Protein AF-A0A6B3QBX0-F1 (afdb_monomer_lite)

Secondary structure (DSSP, 8-state):
----------HHHHHHHTT-SSHHHHHHHHHHHHHHHHHHHHHHHHHHHHHHHTT--S----------SSHHHHHHHHHHHHHHHHH--HHHHHHHHHHHHHH-----SHHHHHHHHHHHTHHHHGGG-

InterPro domains:
  IPR003497 BRO N-terminal domain [PF02498] (5-37)
  IPR003497 BRO N-terminal domain [PS51750] (1-110)

Sequence (129 aa):
MDGWDIPYFVGKDVANILGYVNPQKAICTHVDEEDKMLNVVLLSQFRKYRAYAEGVTSTFKPVIMFKSPKIKVSLEATQMFNELIANLNAADLIAFIIHQQLLDSNESSALELAYNFYLKNEDDLYRLN

Structure (mmCIF, N/CA/C/O backbone):
data_AF-A0A6B3QBX0-F1
#
_entry.id   AF-A0A6B3QBX0-F1
#
loop_
_atom_site.group_PDB
_atom_site.id
_atom_site.type_symbol
_atom_site.label_atom_id
_atom_site.label_alt_id
_atom_site.label_comp_id
_atom_site.label_asym_id
_atom_site.label_entity_id
_atom_site.label_seq_id
_atom_site.pdbx_PDB_ins_code
_atom_site.Cartn_x
_atom_site.Cartn_y
_atom_site.Cartn_z
_atom_site.occupancy
_atom_site.B_iso_or_equiv
_atom_site.auth_seq_id
_atom_site.auth_comp_id
_atom_site.auth_asym_id
_atom_site.auth_atom_id
_atom_site.pdbx_PDB_model_num
ATOM 1 N N . MET A 1 1 ? -15.385 -35.146 -23.760 1.00 36.84 1 MET A N 1
ATOM 2 C CA . MET A 1 1 ? -15.720 -33.759 -23.384 1.00 36.84 1 MET A CA 1
ATOM 3 C C . MET A 1 1 ? -14.418 -33.164 -22.935 1.00 36.84 1 MET A C 1
ATOM 5 O O . MET A 1 1 ? -13.890 -33.565 -21.905 1.00 36.84 1 MET A O 1
ATOM 9 N N . ASP A 1 2 ? -13.846 -32.395 -23.843 1.00 46.09 2 ASP A N 1
ATOM 10 C CA . ASP A 1 2 ? -12.429 -32.091 -23.895 1.00 46.09 2 ASP A CA 1
ATOM 11 C C . ASP A 1 2 ? -12.087 -31.062 -22.825 1.00 46.09 2 ASP A C 1
ATOM 13 O O . ASP A 1 2 ? -12.763 -30.041 -22.682 1.00 46.09 2 ASP A O 1
ATOM 17 N N . GLY A 1 3 ? -11.077 -31.395 -22.023 1.00 48.12 3 GLY A N 1
ATOM 18 C CA . GLY A 1 3 ? -10.510 -30.484 -21.047 1.00 48.12 3 GLY A CA 1
ATOM 19 C C . GLY A 1 3 ? -9.935 -29.291 -21.790 1.00 48.12 3 GLY A C 1
ATOM 20 O O . GLY A 1 3 ? -9.020 -29.441 -22.597 1.00 48.12 3 GLY A O 1
ATOM 21 N N . TRP A 1 4 ? -10.496 -28.114 -21.537 1.00 46.53 4 TRP A N 1
ATOM 22 C CA . TRP A 1 4 ? -9.854 -26.862 -21.894 1.00 46.53 4 TRP A CA 1
ATOM 23 C C . TRP A 1 4 ? -8.582 -26.763 -21.059 1.00 46.53 4 TRP A C 1
ATOM 25 O O . TRP A 1 4 ? -8.619 -26.360 -19.899 1.00 46.53 4 TRP A O 1
ATOM 35 N N . ASP A 1 5 ? -7.476 -27.205 -21.647 1.00 51.97 5 ASP A N 1
ATOM 36 C CA . ASP A 1 5 ? -6.126 -26.976 -21.153 1.00 51.97 5 ASP A CA 1
ATOM 37 C C . ASP A 1 5 ? -5.852 -25.482 -21.352 1.00 51.97 5 ASP A C 1
ATOM 39 O O . ASP A 1 5 ? -5.395 -25.034 -22.404 1.00 51.97 5 ASP A O 1
ATOM 43 N N . ILE A 1 6 ? -6.310 -24.674 -20.394 1.00 42.75 6 ILE A N 1
ATOM 44 C CA . ILE A 1 6 ? -6.074 -23.233 -20.389 1.00 42.75 6 ILE A CA 1
ATOM 45 C C . ILE A 1 6 ? -4.556 -23.084 -20.233 1.00 42.75 6 ILE A C 1
ATOM 47 O O . ILE A 1 6 ? -4.027 -23.510 -19.204 1.00 42.75 6 ILE A O 1
ATOM 51 N N . PRO A 1 7 ? -3.824 -22.545 -21.224 1.00 57.94 7 PRO A N 1
ATOM 52 C CA . PRO A 1 7 ? -2.376 -22.483 -21.142 1.00 57.94 7 PRO A CA 1
ATOM 53 C C . PRO A 1 7 ? -1.995 -21.559 -19.987 1.00 57.94 7 PRO A C 1
ATOM 55 O O . PRO A 1 7 ? -2.170 -20.342 -20.058 1.00 57.94 7 PRO A O 1
ATOM 58 N N . TYR A 1 8 ? -1.476 -22.142 -18.910 1.00 49.75 8 TYR A N 1
ATOM 59 C CA . TYR A 1 8 ? -0.844 -21.382 -17.845 1.00 49.75 8 TYR A CA 1
ATOM 60 C C . TYR A 1 8 ? 0.435 -20.774 -18.418 1.00 49.75 8 TYR A C 1
ATOM 62 O O . TYR A 1 8 ? 1.442 -21.459 -18.599 1.00 49.75 8 TYR A O 1
ATOM 70 N N . PHE A 1 9 ? 0.393 -19.484 -18.745 1.00 54.75 9 PHE A N 1
ATOM 71 C CA . PHE A 1 9 ? 1.595 -18.743 -19.094 1.00 54.75 9 PHE A CA 1
ATOM 72 C C . PHE A 1 9 ? 2.491 -18.671 -17.856 1.00 54.75 9 PHE A C 1
ATOM 74 O O . PHE A 1 9 ? 2.191 -17.974 -16.888 1.00 54.75 9 PHE A O 1
ATOM 81 N N . VAL A 1 10 ? 3.610 -19.396 -17.879 1.00 62.34 10 VAL A N 1
ATOM 82 C CA . VAL A 1 10 ? 4.654 -19.233 -16.869 1.00 62.34 10 VAL A CA 1
ATOM 83 C C . VAL A 1 10 ? 5.237 -17.835 -17.066 1.00 62.34 10 VAL A C 1
ATOM 85 O O . VAL A 1 10 ? 5.631 -17.486 -18.177 1.00 62.34 10 VAL A O 1
ATOM 88 N N . GLY A 1 11 ? 5.327 -17.022 -16.007 1.00 63.72 11 GLY A N 1
ATOM 89 C CA . GLY A 1 11 ? 5.805 -15.632 -16.113 1.00 63.72 11 GLY A CA 1
ATOM 90 C C . GLY A 1 11 ? 7.162 -15.501 -16.823 1.00 63.72 11 GLY A C 1
ATOM 91 O O . GLY A 1 11 ? 7.417 -14.517 -17.514 1.00 63.72 11 GLY A O 1
ATOM 92 N N . LYS A 1 12 ? 8.005 -16.541 -16.738 1.00 65.62 12 LYS A N 1
ATOM 93 C CA . LYS A 1 12 ? 9.266 -16.668 -17.485 1.00 65.62 12 LYS A CA 1
ATOM 94 C C . LYS A 1 12 ? 9.066 -16.611 -19.003 1.00 65.62 12 LYS A C 1
ATOM 96 O O . LYS A 1 12 ? 9.847 -15.950 -19.681 1.00 65.62 12 LYS A O 1
ATOM 101 N N . ASP A 1 13 ? 8.047 -17.282 -19.527 1.00 70.31 13 ASP A N 1
ATOM 102 C CA . ASP A 1 13 ? 7.774 -17.371 -20.962 1.00 70.31 13 ASP A CA 1
ATOM 103 C C . ASP A 1 13 ? 7.211 -16.054 -21.497 1.00 70.31 13 ASP A C 1
ATOM 105 O O . ASP A 1 13 ? 7.645 -15.585 -22.546 1.00 70.31 13 ASP A O 1
ATOM 109 N N . VAL A 1 14 ? 6.352 -15.383 -20.724 1.00 68.56 14 VAL A N 1
ATOM 110 C CA . VAL A 1 14 ? 5.883 -14.022 -21.034 1.00 68.56 14 VAL A CA 1
ATOM 111 C C . VAL A 1 14 ? 7.055 -13.040 -21.062 1.00 68.56 14 VAL A C 1
ATOM 113 O O . VAL A 1 14 ? 7.219 -12.290 -22.021 1.00 68.56 14 VAL A O 1
ATOM 116 N N . ALA A 1 15 ? 7.926 -13.079 -20.052 1.00 70.81 15 ALA A N 1
ATOM 117 C CA . ALA A 1 15 ? 9.087 -12.198 -19.982 1.00 70.81 15 ALA A CA 1
ATOM 118 C C . ALA A 1 15 ? 10.112 -12.468 -21.105 1.00 70.81 15 ALA A C 1
ATOM 120 O O . ALA A 1 15 ? 10.732 -11.529 -21.608 1.00 70.81 15 ALA A O 1
ATOM 121 N N . ASN A 1 16 ? 10.254 -13.723 -21.547 1.00 69.94 16 ASN A N 1
ATOM 122 C CA . ASN A 1 16 ? 11.042 -14.076 -22.730 1.00 69.94 16 ASN A CA 1
ATOM 123 C C . ASN A 1 16 ? 10.437 -13.492 -24.017 1.00 69.94 16 ASN A C 1
ATOM 125 O O . ASN A 1 16 ? 11.167 -12.922 -24.825 1.00 69.94 16 ASN A O 1
ATOM 129 N N . ILE A 1 17 ? 9.115 -13.599 -24.197 1.00 76.12 17 ILE A N 1
ATOM 130 C CA . ILE A 1 17 ? 8.394 -13.061 -25.365 1.00 76.12 17 ILE A CA 1
ATOM 131 C C . ILE A 1 17 ? 8.498 -11.531 -25.425 1.00 76.12 17 ILE A C 1
ATOM 133 O O . ILE A 1 17 ? 8.694 -10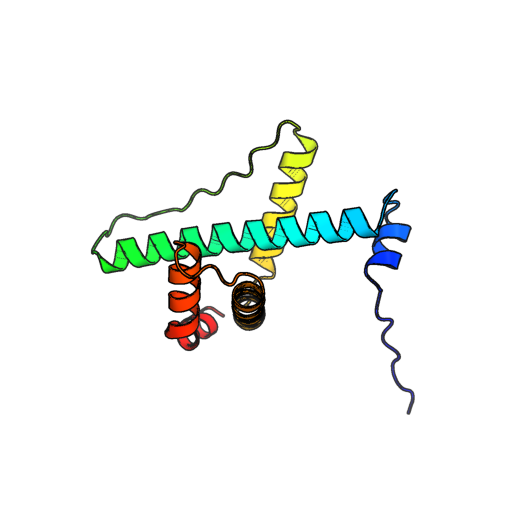.967 -26.498 1.00 76.12 17 ILE A O 1
ATOM 137 N N . LEU A 1 18 ? 8.432 -10.859 -24.273 1.00 68.88 18 LEU A N 1
ATOM 138 C CA . LEU A 1 18 ? 8.597 -9.406 -24.151 1.00 68.88 18 LEU A CA 1
ATOM 139 C C . LEU A 1 18 ? 10.061 -8.938 -24.286 1.00 68.88 18 LEU A C 1
ATOM 141 O O . LEU A 1 18 ? 10.324 -7.736 -24.283 1.00 68.88 18 LEU A O 1
ATOM 145 N N . GLY A 1 19 ? 11.019 -9.861 -24.437 1.00 66.62 19 GLY A N 1
ATOM 146 C CA . GLY A 1 19 ? 12.417 -9.547 -24.734 1.00 66.62 19 GLY A CA 1
ATOM 147 C C . GLY A 1 19 ? 13.258 -9.121 -23.527 1.00 66.62 19 GLY A C 1
ATOM 148 O O . GLY A 1 19 ? 14.285 -8.458 -23.700 1.00 66.62 19 GLY A O 1
ATOM 149 N N . TYR A 1 20 ? 12.867 -9.481 -22.301 1.00 69.38 20 TYR A N 1
ATOM 150 C CA . TYR A 1 20 ? 13.684 -9.190 -21.122 1.00 69.38 20 TYR A CA 1
ATOM 151 C C . TYR A 1 20 ? 14.966 -10.033 -21.115 1.00 69.38 20 TYR A C 1
ATOM 153 O O . TYR A 1 20 ? 14.932 -11.260 -21.129 1.00 69.38 20 TYR A O 1
ATOM 161 N N . VAL A 1 21 ? 16.119 -9.363 -21.007 1.00 72.50 21 VAL A N 1
ATOM 162 C CA . VAL A 1 21 ? 17.458 -9.993 -21.006 1.00 72.50 21 VAL A CA 1
ATOM 163 C C . VAL A 1 21 ? 17.646 -10.975 -19.842 1.00 72.50 21 VAL A C 1
ATOM 165 O O . VAL A 1 21 ? 18.370 -11.960 -19.963 1.00 72.50 21 VAL A O 1
ATOM 168 N N . ASN A 1 22 ? 16.998 -10.717 -18.705 1.00 77.25 22 ASN A N 1
ATOM 169 C CA . ASN A 1 22 ? 16.965 -11.634 -17.570 1.00 77.25 22 ASN A CA 1
ATOM 170 C C . ASN A 1 22 ? 15.523 -11.743 -17.042 1.00 77.25 22 ASN A C 1
ATOM 172 O O . ASN A 1 22 ? 15.126 -10.929 -16.204 1.00 77.25 22 ASN A O 1
ATOM 176 N N . PRO A 1 23 ? 14.750 -12.734 -17.517 1.00 70.12 23 PRO A N 1
ATOM 177 C CA . PRO A 1 23 ? 13.339 -12.913 -17.179 1.00 70.12 23 PRO A CA 1
ATOM 178 C C . PRO A 1 23 ? 13.099 -13.060 -15.679 1.00 70.12 23 PRO A C 1
ATOM 180 O O . PRO A 1 23 ? 12.206 -12.428 -15.133 1.00 70.12 23 PRO A O 1
ATOM 183 N N . GLN A 1 24 ? 13.927 -13.852 -14.990 1.00 64.38 24 GLN A N 1
ATOM 184 C CA . GLN A 1 24 ? 13.774 -14.096 -13.552 1.00 64.38 24 GLN A CA 1
ATOM 185 C C . GLN A 1 24 ? 14.004 -12.824 -12.741 1.00 64.38 24 GLN A C 1
ATOM 187 O O . GLN A 1 24 ? 13.215 -12.507 -11.855 1.00 64.38 24 GLN A O 1
ATOM 192 N N . LYS A 1 25 ? 15.064 -12.074 -13.068 1.00 65.38 25 LYS A N 1
ATOM 193 C CA . LYS A 1 25 ? 15.336 -10.794 -12.412 1.00 65.38 25 LYS A CA 1
ATOM 194 C C . LYS A 1 25 ? 14.236 -9.780 -12.710 1.00 65.38 25 LYS A C 1
ATOM 196 O O . LYS A 1 25 ? 13.814 -9.092 -11.793 1.00 65.38 25 LYS A O 1
ATOM 201 N N . ALA A 1 26 ? 13.768 -9.708 -13.957 1.00 57.22 26 ALA A N 1
ATOM 202 C CA . ALA A 1 26 ? 12.685 -8.815 -14.346 1.00 57.22 26 ALA A CA 1
ATOM 203 C C . ALA A 1 26 ? 11.416 -9.122 -13.544 1.00 57.22 26 ALA A C 1
ATOM 205 O O . ALA A 1 26 ? 10.947 -8.246 -12.835 1.00 57.22 26 ALA A O 1
ATOM 206 N N . ILE A 1 27 ? 10.935 -10.365 -13.556 1.00 57.53 27 ILE A N 1
ATOM 207 C CA . ILE A 1 27 ? 9.728 -10.768 -12.818 1.00 57.53 27 ILE A CA 1
ATOM 208 C C . ILE A 1 27 ? 9.878 -10.469 -11.325 1.00 57.53 27 ILE A C 1
ATOM 210 O O . ILE A 1 27 ? 9.027 -9.805 -10.755 1.00 57.53 27 ILE A O 1
ATOM 214 N N . CYS A 1 28 ? 10.985 -10.888 -10.707 1.00 59.03 28 CYS A N 1
ATOM 215 C CA . CYS A 1 28 ? 11.215 -10.672 -9.279 1.00 59.03 28 CYS A CA 1
ATOM 216 C C . CYS A 1 28 ? 11.257 -9.180 -8.913 1.00 59.03 28 CYS A C 1
ATOM 218 O O . CYS A 1 28 ? 10.660 -8.780 -7.925 1.00 59.03 28 CYS A O 1
ATOM 220 N N . THR A 1 29 ? 11.908 -8.341 -9.729 1.00 59.53 29 THR A N 1
ATOM 221 C CA . THR A 1 29 ? 11.935 -6.888 -9.493 1.00 59.53 29 THR A CA 1
ATOM 222 C C . THR A 1 29 ? 10.557 -6.252 -9.668 1.00 59.53 29 THR A C 1
ATOM 224 O O . THR A 1 29 ? 10.196 -5.419 -8.851 1.00 59.53 29 THR A O 1
ATOM 227 N N . HIS A 1 30 ? 9.781 -6.641 -10.684 1.00 66.25 30 HIS A N 1
ATOM 228 C CA . HIS A 1 30 ? 8.453 -6.053 -10.902 1.00 66.25 30 HIS A CA 1
ATOM 229 C C . HIS A 1 30 ? 7.459 -6.485 -9.814 1.00 66.25 30 HIS A C 1
ATOM 231 O O . HIS A 1 30 ? 6.732 -5.639 -9.310 1.00 66.25 30 HIS A O 1
ATOM 237 N N . VAL A 1 31 ? 7.485 -7.757 -9.395 1.00 66.69 31 VAL A N 1
ATOM 238 C CA . VAL A 1 31 ? 6.659 -8.265 -8.283 1.00 66.69 31 VAL A CA 1
ATOM 239 C C . VAL A 1 31 ? 7.022 -7.562 -6.967 1.00 66.69 31 VAL A C 1
ATOM 241 O O . VAL A 1 31 ? 6.148 -7.047 -6.283 1.00 66.69 31 VAL A O 1
ATOM 244 N N . ASP A 1 32 ? 8.316 -7.430 -6.658 1.00 77.69 32 ASP A N 1
ATOM 245 C CA . ASP A 1 32 ? 8.791 -6.715 -5.459 1.00 77.69 32 ASP A CA 1
ATOM 246 C C . ASP A 1 32 ? 8.448 -5.208 -5.492 1.00 77.69 32 ASP A C 1
ATOM 248 O O . ASP A 1 32 ? 8.216 -4.577 -4.459 1.00 77.69 32 ASP A O 1
ATOM 252 N N . GLU A 1 33 ? 8.399 -4.591 -6.675 1.00 81.62 33 GLU A N 1
ATOM 253 C CA . GLU A 1 33 ? 7.938 -3.208 -6.828 1.00 81.62 33 GLU A CA 1
ATOM 254 C C . GLU A 1 33 ? 6.426 -3.076 -6.607 1.00 81.62 33 GLU A C 1
ATOM 256 O O . GLU A 1 33 ? 6.006 -2.150 -5.909 1.00 81.62 33 GLU A O 1
ATOM 261 N N . GLU A 1 34 ? 5.624 -3.997 -7.139 1.00 84.38 34 GLU A N 1
ATOM 262 C CA . GLU A 1 34 ? 4.169 -4.034 -6.962 1.00 84.38 34 GLU A CA 1
ATOM 263 C C . GLU A 1 34 ? 3.784 -4.191 -5.481 1.00 84.38 34 GLU A C 1
ATOM 265 O O . GLU A 1 34 ? 3.022 -3.377 -4.945 1.00 84.38 34 GLU A O 1
ATOM 270 N N . ASP A 1 35 ? 4.416 -5.136 -4.781 1.00 87.12 35 ASP A N 1
ATOM 271 C CA . ASP A 1 35 ? 4.222 -5.378 -3.347 1.00 87.12 35 ASP A CA 1
ATOM 272 C C . ASP A 1 35 ? 4.542 -4.122 -2.516 1.00 87.12 35 ASP A C 1
ATOM 274 O O . ASP A 1 35 ? 3.803 -3.720 -1.608 1.00 87.12 35 ASP A O 1
ATOM 278 N N . LYS A 1 36 ? 5.632 -3.419 -2.857 1.00 87.12 36 LYS A N 1
ATOM 279 C CA . LYS A 1 36 ? 5.993 -2.146 -2.212 1.00 87.12 36 LYS A CA 1
ATOM 280 C C . LYS A 1 36 ? 4.971 -1.051 -2.482 1.00 87.12 36 LYS A C 1
ATOM 282 O O . LYS A 1 36 ? 4.672 -0.276 -1.570 1.00 87.12 36 LYS A O 1
ATOM 287 N N . MET A 1 37 ? 4.448 -0.954 -3.705 1.00 90.62 37 MET A N 1
ATOM 288 C CA . MET A 1 37 ? 3.405 0.021 -4.031 1.00 90.62 37 MET A CA 1
ATOM 289 C C . MET A 1 37 ? 2.152 -0.234 -3.197 1.00 90.62 37 MET A C 1
ATOM 291 O O . MET A 1 37 ? 1.628 0.707 -2.591 1.00 90.62 37 MET A O 1
ATOM 295 N N . LEU A 1 38 ? 1.722 -1.493 -3.093 1.00 90.50 38 LEU A N 1
ATOM 296 C CA . LEU A 1 38 ? 0.554 -1.868 -2.306 1.00 90.50 38 LEU A CA 1
ATOM 297 C C . LEU A 1 38 ? 0.748 -1.554 -0.815 1.00 90.50 38 LEU A C 1
ATOM 299 O O . LEU A 1 38 ? -0.118 -0.931 -0.197 1.00 90.50 38 LEU A O 1
ATOM 303 N N . ASN A 1 39 ? 1.925 -1.838 -0.255 1.00 91.00 39 ASN A N 1
ATOM 304 C CA . ASN A 1 39 ? 2.264 -1.477 1.126 1.00 91.00 39 ASN A CA 1
ATOM 305 C C . ASN A 1 39 ? 2.171 0.028 1.400 1.00 91.00 39 ASN A C 1
ATOM 307 O O . ASN A 1 39 ? 1.646 0.459 2.433 1.00 91.00 39 ASN A O 1
ATOM 311 N N . VAL A 1 40 ? 2.640 0.858 0.465 1.00 90.75 40 VAL A N 1
ATOM 312 C CA . VAL A 1 40 ? 2.527 2.320 0.576 1.00 90.75 40 VAL A CA 1
ATOM 313 C C . VAL A 1 40 ? 1.064 2.765 0.534 1.00 90.75 40 VAL A C 1
ATOM 315 O O . VAL A 1 40 ? 0.674 3.647 1.306 1.00 90.75 40 VAL A O 1
ATOM 318 N N . VAL A 1 41 ? 0.240 2.152 -0.320 1.00 91.06 41 VAL A N 1
ATOM 319 C CA . VAL A 1 41 ? -1.203 2.429 -0.402 1.00 91.06 41 VAL A CA 1
ATOM 320 C C . VAL A 1 41 ? -1.897 2.084 0.914 1.00 91.06 41 VAL A C 1
ATOM 322 O O . VAL A 1 41 ? -2.596 2.939 1.465 1.00 91.06 41 VAL A O 1
ATOM 325 N N . LEU A 1 42 ? -1.651 0.887 1.453 1.00 91.12 42 LEU A N 1
ATOM 326 C CA . LEU A 1 42 ? -2.213 0.417 2.721 1.00 91.12 42 LEU A CA 1
ATOM 327 C C . LEU A 1 42 ? -1.869 1.358 3.876 1.00 91.12 42 LEU A C 1
ATOM 329 O O . LEU A 1 42 ? -2.754 1.828 4.588 1.00 91.12 42 LEU A O 1
ATOM 333 N N . LEU A 1 43 ? -0.595 1.721 4.025 1.00 91.19 43 LEU A N 1
ATOM 334 C CA . LEU A 1 43 ? -0.158 2.671 5.050 1.00 91.19 43 LEU A CA 1
ATOM 335 C C . LEU A 1 43 ? -0.832 4.038 4.906 1.00 91.19 43 LEU A C 1
ATOM 337 O O . LEU A 1 43 ? -1.196 4.672 5.899 1.00 91.19 43 LEU A O 1
ATOM 341 N N . SER A 1 44 ? -0.975 4.513 3.672 1.00 90.81 44 SER A N 1
ATOM 342 C CA . SER A 1 44 ? -1.554 5.817 3.370 1.00 90.81 44 SER A CA 1
ATOM 343 C C . SER A 1 44 ? -3.042 5.880 3.730 1.00 90.81 44 SER A C 1
ATOM 345 O O . SER A 1 44 ? -3.486 6.818 4.400 1.00 90.81 44 SER A O 1
ATOM 347 N N . GLN A 1 45 ? -3.803 4.845 3.366 1.00 89.38 45 GLN A N 1
ATOM 348 C CA . GLN A 1 45 ? -5.216 4.720 3.724 1.00 89.38 45 GLN A CA 1
ATOM 349 C C . GLN A 1 45 ? -5.399 4.475 5.227 1.00 89.38 45 GLN A C 1
ATOM 351 O O . GLN A 1 45 ? -6.236 5.125 5.851 1.00 89.38 45 GLN A O 1
ATOM 356 N N . PHE A 1 46 ? -4.563 3.638 5.847 1.00 91.00 46 PHE A N 1
ATOM 357 C CA . PHE A 1 46 ? -4.574 3.428 7.294 1.00 91.00 46 PHE A CA 1
ATOM 358 C C . PHE A 1 46 ? -4.402 4.744 8.064 1.00 91.00 46 PHE A C 1
ATOM 360 O O . PHE A 1 46 ? -5.181 5.041 8.968 1.00 91.00 46 PHE A O 1
ATOM 367 N N . ARG A 1 47 ? -3.4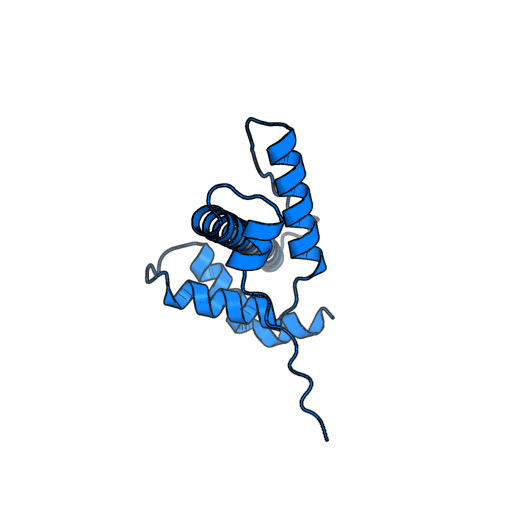36 5.585 7.672 1.00 89.94 47 ARG A N 1
ATOM 368 C CA . ARG A 1 47 ? -3.226 6.910 8.284 1.00 89.94 47 ARG A CA 1
ATOM 369 C C . ARG A 1 47 ? -4.442 7.820 8.131 1.00 89.94 47 ARG A C 1
ATOM 371 O O . ARG A 1 47 ? -4.795 8.515 9.080 1.00 89.94 47 ARG A O 1
ATOM 378 N N . LYS A 1 48 ? -5.097 7.793 6.968 1.00 88.88 48 LY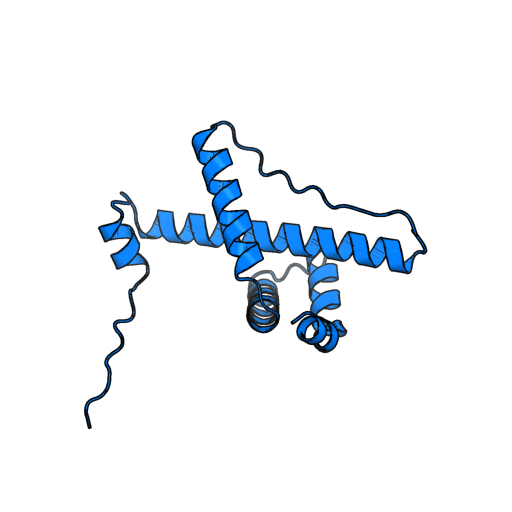S A N 1
ATOM 379 C CA . LYS A 1 48 ? -6.338 8.537 6.724 1.00 88.88 48 LYS A CA 1
ATOM 380 C C . LYS A 1 48 ? -7.456 8.070 7.664 1.00 88.88 48 LYS A C 1
ATOM 382 O O . LYS A 1 48 ? -8.080 8.903 8.313 1.00 88.88 48 LYS A O 1
ATOM 387 N N . TYR A 1 49 ? -7.665 6.759 7.796 1.00 88.50 49 TYR A N 1
ATOM 388 C CA . TYR A 1 49 ? -8.677 6.207 8.703 1.00 88.50 49 TYR A CA 1
ATOM 389 C C . TYR A 1 49 ? -8.381 6.510 10.172 1.00 88.50 49 TYR A C 1
ATOM 391 O O . TYR A 1 49 ? -9.288 6.876 10.915 1.00 88.50 49 TYR A O 1
ATOM 399 N N . ARG A 1 50 ? -7.112 6.425 10.587 1.00 89.50 50 ARG A N 1
ATOM 400 C CA . ARG A 1 50 ? -6.682 6.815 11.935 1.00 89.50 50 ARG A CA 1
ATOM 401 C C . ARG A 1 50 ? -6.963 8.291 12.207 1.00 89.50 50 ARG A C 1
ATOM 403 O O . ARG A 1 50 ? -7.538 8.602 13.239 1.00 89.50 50 ARG A O 1
ATOM 410 N N . ALA A 1 51 ? -6.638 9.184 11.274 1.00 88.62 51 ALA A N 1
ATOM 411 C CA . ALA A 1 51 ? -6.929 10.609 11.425 1.00 88.62 51 ALA A CA 1
ATOM 412 C C . ALA A 1 51 ? -8.435 10.876 11.601 1.00 88.62 51 ALA A C 1
ATOM 414 O O . ALA A 1 51 ? -8.825 11.663 12.461 1.00 88.62 51 ALA A O 1
ATOM 415 N N . TYR A 1 52 ? -9.286 10.186 10.838 1.00 87.94 52 TYR A N 1
ATOM 416 C CA . TYR A 1 52 ? -10.740 10.296 10.984 1.00 87.94 52 TYR A CA 1
ATOM 417 C C . TYR A 1 52 ? -11.252 9.767 12.323 1.00 87.94 52 TYR A C 1
ATOM 419 O O . TYR A 1 52 ? -12.125 10.394 12.920 1.00 87.94 52 TYR A O 1
ATOM 427 N N . ALA A 1 53 ? -10.689 8.665 12.823 1.00 87.75 53 ALA A N 1
ATOM 428 C CA . ALA A 1 53 ? -11.029 8.133 14.141 1.00 87.75 53 ALA A CA 1
ATOM 429 C C . ALA A 1 53 ? -10.687 9.116 15.278 1.00 87.75 53 ALA A C 1
ATOM 431 O O . ALA A 1 53 ? -11.410 9.176 16.267 1.00 87.75 53 ALA A O 1
ATOM 432 N N . GLU A 1 54 ? -9.642 9.929 15.106 1.00 89.19 54 GLU A N 1
ATOM 433 C CA . GLU A 1 54 ? -9.232 10.986 16.045 1.00 89.19 54 GLU A CA 1
ATOM 434 C C . GLU A 1 54 ? -9.995 12.315 15.843 1.00 89.19 54 GLU A C 1
ATOM 436 O O . GLU A 1 54 ? -9.653 13.340 16.432 1.00 89.19 54 GLU A O 1
ATOM 441 N N . GLY A 1 55 ? -11.029 12.336 14.994 1.00 89.94 55 GLY A N 1
ATOM 442 C CA . GLY A 1 55 ? -11.879 13.511 14.788 1.00 89.94 55 GLY A CA 1
ATOM 443 C C . GLY A 1 55 ? -11.325 14.552 13.811 1.00 89.94 55 GLY A C 1
ATOM 444 O O . GLY A 1 55 ? -11.841 15.670 13.756 1.00 89.94 55 GLY A O 1
ATOM 445 N N . VAL A 1 56 ? -10.309 14.221 13.006 1.00 86.94 56 VAL A N 1
ATOM 446 C CA . VAL A 1 56 ? -9.869 15.092 11.906 1.00 86.94 56 VAL A CA 1
ATOM 447 C C . VAL A 1 56 ? -10.947 15.092 10.823 1.00 86.94 56 VAL A C 1
ATOM 449 O O . VAL A 1 56 ? -11.109 14.124 10.094 1.00 86.94 56 VAL A O 1
ATOM 452 N N . THR A 1 57 ? -11.696 16.185 10.692 1.00 77.88 57 THR A N 1
ATOM 453 C CA . THR A 1 57 ? -12.803 16.293 9.722 1.00 77.88 57 THR A CA 1
ATOM 454 C C . THR A 1 57 ? -12.385 16.883 8.376 1.00 77.88 57 THR A C 1
ATOM 456 O O . THR A 1 57 ? -13.174 16.902 7.429 1.00 77.88 57 THR A O 1
ATOM 459 N N . SER A 1 58 ? -11.147 17.370 8.258 1.00 81.19 58 SER A N 1
ATOM 460 C CA . SER A 1 58 ? -10.640 17.900 6.997 1.00 81.19 58 SER A CA 1
ATOM 461 C C . SER A 1 58 ? -10.449 16.779 5.973 1.00 81.19 58 SER A C 1
ATOM 463 O O . SER A 1 58 ? -10.082 15.645 6.289 1.00 81.19 58 SER A O 1
ATOM 465 N N . THR A 1 59 ? -10.713 17.094 4.704 1.00 75.75 59 THR A N 1
ATOM 466 C CA . THR A 1 59 ? -10.485 16.139 3.617 1.00 75.75 59 THR A CA 1
ATOM 467 C C . THR A 1 59 ? -8.990 15.863 3.494 1.00 75.75 59 THR A C 1
ATOM 469 O O . THR A 1 59 ? -8.226 16.699 3.017 1.00 75.75 59 THR A O 1
ATOM 472 N N . PHE A 1 60 ? -8.575 14.668 3.905 1.00 74.50 60 PHE A N 1
ATOM 473 C CA . PHE A 1 60 ? -7.216 14.184 3.729 1.00 74.50 60 PHE A CA 1
ATOM 474 C C . PHE A 1 60 ? -7.119 13.433 2.397 1.00 74.50 60 PHE A C 1
ATOM 476 O O . PHE A 1 60 ? -7.596 12.301 2.271 1.00 74.50 60 PHE A O 1
ATOM 483 N N . LYS A 1 61 ? -6.531 14.076 1.381 1.00 79.12 61 LYS A N 1
ATOM 484 C CA . LYS A 1 61 ? -6.219 13.427 0.103 1.00 79.12 61 LYS A CA 1
ATOM 485 C C . LYS A 1 61 ? -4.779 12.907 0.153 1.00 79.12 61 LYS A C 1
ATOM 487 O O . LYS A 1 61 ? -3.859 13.725 0.101 1.00 79.12 61 LYS A O 1
ATOM 492 N N . PRO A 1 62 ? -4.561 11.587 0.262 1.00 78.44 62 PRO A N 1
ATOM 493 C CA . PRO A 1 62 ? -3.212 11.048 0.252 1.00 78.44 62 PRO A CA 1
ATOM 494 C C . PRO A 1 62 ? -2.521 11.341 -1.084 1.00 78.44 62 PRO A C 1
ATOM 496 O O . PRO A 1 62 ? -3.119 11.193 -2.150 1.00 78.44 62 PRO A O 1
ATOM 499 N N . VAL A 1 63 ? -1.253 11.747 -1.012 1.00 83.62 63 VAL A N 1
ATOM 500 C CA . VAL A 1 63 ? -0.373 11.917 -2.173 1.00 83.62 63 VAL A CA 1
ATOM 501 C C . VAL A 1 63 ? 0.713 10.857 -2.083 1.00 83.62 63 VAL A C 1
ATOM 503 O O . VAL A 1 63 ? 1.452 10.808 -1.101 1.00 83.62 63 VAL A O 1
ATOM 506 N N . ILE A 1 64 ? 0.798 10.009 -3.104 1.00 85.12 64 ILE A N 1
ATOM 507 C CA . ILE A 1 64 ? 1.834 8.987 -3.238 1.00 85.12 64 ILE A CA 1
ATOM 508 C C . ILE A 1 64 ? 2.764 9.430 -4.367 1.00 85.12 64 ILE A C 1
ATOM 510 O O . ILE A 1 64 ? 2.303 9.789 -5.448 1.00 85.12 64 ILE A O 1
ATOM 514 N N . MET A 1 65 ? 4.069 9.453 -4.098 1.00 84.19 65 MET A N 1
ATOM 515 C CA . MET A 1 65 ? 5.091 9.838 -5.069 1.00 84.19 65 MET A CA 1
ATOM 516 C C . MET A 1 65 ? 6.111 8.713 -5.215 1.00 84.19 65 MET A C 1
ATOM 518 O O . MET A 1 65 ? 6.827 8.393 -4.267 1.00 84.19 65 MET A O 1
ATOM 522 N N . PHE A 1 66 ? 6.237 8.187 -6.430 1.00 81.50 66 PHE A N 1
ATOM 523 C CA . PHE A 1 66 ? 7.308 7.270 -6.807 1.00 81.50 66 PHE A CA 1
ATOM 524 C C . PHE A 1 66 ? 8.442 8.073 -7.443 1.00 81.50 66 PHE A C 1
ATOM 526 O O . PHE A 1 66 ? 8.375 8.482 -8.601 1.00 81.50 66 PHE A O 1
ATOM 533 N N . LYS A 1 67 ? 9.477 8.379 -6.657 1.00 79.56 67 LYS A N 1
ATOM 534 C CA . LYS A 1 67 ? 10.611 9.174 -7.137 1.00 79.56 67 LYS A CA 1
ATOM 535 C C . LYS A 1 67 ? 11.536 8.306 -7.989 1.00 79.56 67 LYS A C 1
ATOM 537 O O . LYS A 1 67 ? 12.112 7.349 -7.485 1.00 79.56 67 LYS A O 1
ATOM 542 N N . SER A 1 68 ? 11.756 8.702 -9.241 1.00 81.19 68 SER A N 1
ATOM 543 C CA . SER A 1 68 ? 12.717 8.051 -10.135 1.00 81.19 68 SER A CA 1
ATOM 544 C C . SER A 1 68 ? 13.620 9.070 -10.843 1.00 81.19 68 SER A C 1
ATOM 546 O O . SER A 1 68 ? 13.152 10.153 -11.196 1.00 81.19 68 SER A O 1
ATOM 548 N N . PRO A 1 69 ? 14.913 8.759 -11.076 1.00 81.00 69 PRO A N 1
ATOM 549 C CA . PRO A 1 69 ? 15.833 9.651 -11.784 1.00 81.00 69 PRO A CA 1
ATOM 550 C C . PRO A 1 69 ? 15.561 9.756 -13.293 1.00 81.00 69 PRO A C 1
ATOM 552 O O . PRO A 1 69 ? 16.083 10.661 -13.939 1.00 81.00 69 PRO A O 1
ATOM 555 N N . LYS A 1 70 ? 14.784 8.834 -13.881 1.00 89.31 70 LYS A N 1
ATOM 556 C CA . LYS A 1 70 ? 14.500 8.796 -15.324 1.00 89.31 70 LYS A CA 1
ATOM 557 C C . LYS A 1 70 ? 13.006 8.965 -15.585 1.00 89.31 70 LYS A C 1
ATOM 559 O O . LYS A 1 70 ? 12.197 8.245 -15.009 1.00 89.31 70 LYS A O 1
ATOM 564 N N . ILE A 1 71 ? 12.660 9.829 -16.544 1.00 82.81 71 ILE A N 1
ATOM 565 C CA . ILE A 1 71 ? 11.264 10.098 -16.941 1.00 82.81 71 ILE A CA 1
ATOM 566 C C . ILE A 1 71 ? 10.548 8.810 -17.365 1.00 82.81 71 ILE A C 1
ATOM 568 O O . ILE A 1 71 ? 9.434 8.561 -16.920 1.00 82.81 71 ILE A O 1
ATOM 572 N N . LYS A 1 72 ? 11.203 7.957 -18.167 1.00 85.75 72 LYS A N 1
ATOM 573 C CA . LYS A 1 72 ? 10.615 6.687 -18.625 1.00 85.75 72 LYS A CA 1
ATOM 574 C C . LYS A 1 72 ? 10.184 5.791 -17.455 1.00 85.75 72 LYS A C 1
ATOM 576 O O . LYS A 1 72 ? 9.064 5.307 -17.452 1.00 85.75 72 LYS A O 1
ATOM 581 N N . VAL A 1 73 ? 11.047 5.641 -16.451 1.00 82.56 73 VAL A N 1
ATOM 582 C CA . VAL A 1 73 ? 10.785 4.807 -15.265 1.00 82.56 73 VAL A CA 1
ATOM 583 C C . VAL A 1 73 ? 9.698 5.433 -14.389 1.00 82.56 73 VAL A C 1
ATOM 585 O O . VAL A 1 73 ? 8.874 4.731 -13.823 1.00 82.56 73 VAL A O 1
ATOM 588 N N . SER A 1 74 ? 9.658 6.765 -14.303 1.00 82.88 74 SER A N 1
ATOM 589 C CA . SER A 1 74 ? 8.575 7.472 -13.612 1.00 82.88 74 SER A CA 1
ATOM 590 C C . SER A 1 74 ? 7.211 7.228 -14.268 1.00 82.88 74 SER A C 1
ATOM 592 O O . SER A 1 74 ? 6.214 7.079 -13.562 1.00 82.88 74 SER A O 1
ATOM 594 N N . LEU A 1 75 ? 7.154 7.226 -15.604 1.00 86.31 75 LEU A N 1
ATOM 595 C CA . LEU A 1 75 ? 5.922 6.985 -16.355 1.00 86.31 75 LEU A CA 1
ATOM 596 C C . LEU A 1 75 ? 5.450 5.537 -16.187 1.00 86.31 75 LEU A C 1
ATOM 598 O O . LEU A 1 75 ? 4.278 5.310 -15.917 1.00 86.31 75 LEU A O 1
ATOM 602 N N . GLU A 1 76 ? 6.378 4.587 -16.279 1.00 87.12 76 GLU A N 1
ATOM 603 C CA . GLU A 1 76 ? 6.134 3.156 -16.077 1.00 87.12 76 GLU A CA 1
ATOM 604 C C . GLU A 1 76 ? 5.611 2.861 -14.664 1.00 87.12 76 GLU A C 1
ATOM 606 O O . GLU A 1 76 ? 4.548 2.267 -14.523 1.00 87.12 76 GLU A O 1
ATOM 611 N N . ALA A 1 77 ? 6.251 3.402 -13.620 1.00 85.31 77 ALA A N 1
ATOM 612 C CA . ALA A 1 77 ? 5.769 3.265 -12.243 1.00 85.31 77 ALA A CA 1
ATOM 613 C C . ALA A 1 77 ? 4.370 3.877 -12.038 1.00 85.31 77 ALA A C 1
ATOM 615 O O . ALA A 1 77 ? 3.562 3.358 -11.273 1.00 85.31 77 ALA A O 1
ATOM 616 N N . THR A 1 78 ? 4.067 4.981 -12.732 1.00 86.69 78 THR A N 1
ATOM 617 C CA . THR A 1 78 ? 2.727 5.591 -12.695 1.00 86.69 78 THR A CA 1
ATOM 618 C C . THR A 1 78 ? 1.692 4.687 -13.359 1.00 86.69 78 THR A 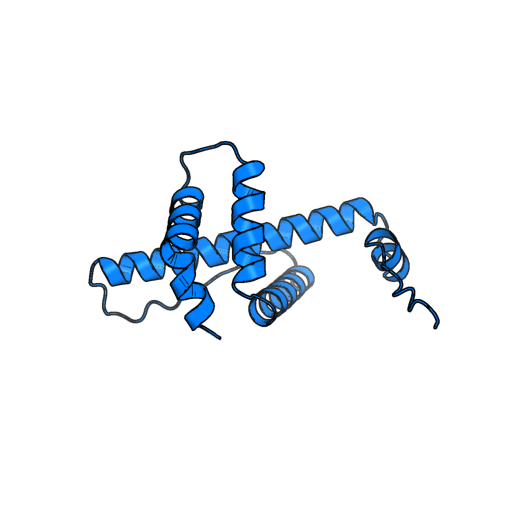C 1
ATOM 620 O O . THR A 1 78 ? 0.583 4.549 -12.850 1.00 86.69 78 THR A O 1
ATOM 623 N N . GLN A 1 79 ? 2.043 4.073 -14.490 1.00 89.38 79 GLN A N 1
ATOM 624 C CA . GLN A 1 79 ? 1.174 3.131 -15.181 1.00 89.38 79 GLN A CA 1
ATOM 625 C C . GLN A 1 79 ? 0.901 1.896 -14.314 1.00 89.38 79 GLN A C 1
ATOM 627 O O . GLN A 1 79 ? -0.264 1.599 -14.065 1.00 89.38 79 GLN A O 1
ATOM 632 N N . MET A 1 80 ? 1.949 1.269 -13.773 1.00 87.75 80 MET A N 1
ATOM 633 C CA . MET A 1 80 ? 1.838 0.142 -12.839 1.00 87.75 80 MET A CA 1
ATOM 634 C C . MET A 1 80 ? 0.940 0.474 -11.646 1.00 87.75 80 MET A C 1
ATOM 636 O O . MET A 1 80 ? 0.045 -0.291 -11.312 1.00 87.75 80 MET A O 1
ATOM 640 N N . PHE A 1 81 ? 1.126 1.645 -11.032 1.00 88.50 81 PHE A N 1
ATOM 641 C CA . PHE A 1 81 ? 0.294 2.072 -9.911 1.00 88.50 81 PHE A CA 1
ATOM 642 C C . PHE A 1 81 ? -1.188 2.180 -10.288 1.00 88.50 81 PHE A C 1
ATOM 644 O O . PHE A 1 81 ? -2.053 1.743 -9.533 1.00 88.50 81 PHE A O 1
ATOM 651 N N . ASN A 1 82 ? -1.500 2.762 -11.448 1.00 89.31 82 ASN A N 1
ATOM 652 C CA . ASN A 1 82 ?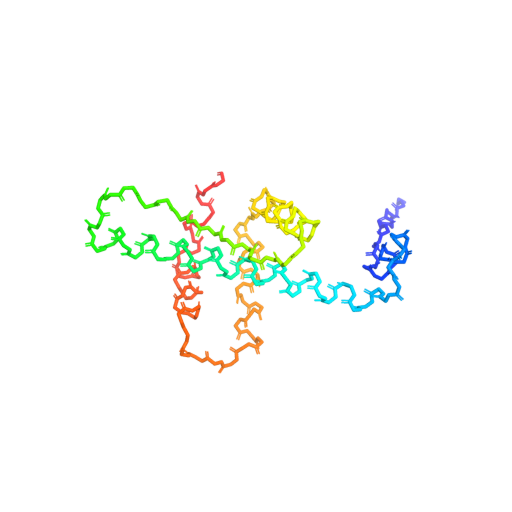 -2.885 2.883 -11.898 1.00 89.31 82 ASN A CA 1
ATOM 653 C C . ASN A 1 82 ? -3.510 1.512 -12.186 1.00 89.31 82 ASN A C 1
ATOM 655 O O . ASN A 1 82 ? -4.671 1.302 -11.843 1.00 89.31 82 ASN A O 1
ATOM 659 N N . GLU A 1 83 ? -2.751 0.594 -12.786 1.00 90.44 83 GLU A N 1
ATOM 660 C CA . GLU A 1 83 ? -3.189 -0.779 -13.053 1.00 90.44 83 GLU A CA 1
ATOM 661 C C . GLU A 1 83 ? -3.438 -1.548 -11.747 1.00 90.44 83 GLU A C 1
ATOM 663 O O . GLU A 1 83 ? -4.500 -2.150 -11.591 1.00 90.44 83 GLU A O 1
ATOM 668 N N . LEU A 1 84 ? -2.528 -1.442 -10.773 1.00 89.38 84 LEU A N 1
ATOM 669 C CA . LEU A 1 84 ? -2.677 -2.025 -9.437 1.00 89.38 84 LEU A CA 1
ATOM 670 C C . LEU A 1 84 ? -3.967 -1.544 -8.768 1.00 89.38 84 LEU A C 1
ATOM 672 O O . LEU A 1 84 ? -4.767 -2.354 -8.314 1.00 89.38 84 LEU A O 1
ATOM 676 N N . ILE A 1 85 ? -4.209 -0.230 -8.738 1.00 88.69 85 ILE A N 1
ATOM 677 C CA . ILE A 1 85 ? -5.408 0.334 -8.099 1.00 88.69 85 ILE A CA 1
ATOM 678 C C . ILE A 1 85 ? -6.689 -0.055 -8.846 1.00 88.69 85 ILE A C 1
ATOM 680 O O . ILE A 1 85 ? -7.707 -0.290 -8.201 1.00 88.69 85 ILE A O 1
ATOM 684 N N . ALA A 1 86 ? -6.656 -0.128 -10.179 1.00 89.00 86 ALA A N 1
ATOM 685 C CA . ALA A 1 86 ? -7.820 -0.501 -10.983 1.00 89.00 86 ALA A CA 1
ATOM 686 C C . ALA A 1 86 ? -8.236 -1.967 -10.790 1.00 89.00 86 ALA A C 1
ATOM 688 O O . ALA A 1 86 ? -9.422 -2.273 -10.890 1.00 89.00 86 ALA A O 1
ATOM 689 N N . ASN A 1 87 ? -7.275 -2.852 -10.515 1.00 87.56 87 ASN A N 1
ATOM 690 C CA . ASN A 1 87 ? -7.508 -4.290 -10.359 1.00 87.56 87 ASN A CA 1
ATOM 691 C C . ASN A 1 87 ? -7.614 -4.740 -8.891 1.00 87.56 87 ASN A C 1
ATOM 693 O O . ASN A 1 87 ? -7.916 -5.905 -8.626 1.00 87.56 87 ASN A O 1
ATOM 697 N N . LEU A 1 88 ? -7.374 -3.838 -7.934 1.00 87.25 88 LEU A N 1
ATOM 698 C CA . LEU A 1 88 ? -7.377 -4.162 -6.512 1.00 87.25 88 LEU A CA 1
ATOM 699 C C . LEU A 1 88 ? -8.773 -4.585 -6.039 1.00 87.25 88 LEU A C 1
ATOM 701 O O . LEU A 1 88 ? -9.745 -3.847 -6.189 1.00 87.25 88 LEU A O 1
ATOM 705 N N . ASN A 1 89 ? -8.857 -5.742 -5.386 1.00 88.69 89 ASN A N 1
ATOM 706 C CA . ASN A 1 89 ? -10.066 -6.209 -4.713 1.00 88.69 89 ASN A CA 1
ATOM 707 C C . ASN A 1 89 ? -9.755 -6.703 -3.295 1.00 88.69 89 ASN A C 1
ATOM 709 O O . ASN A 1 89 ? -8.598 -6.908 -2.926 1.00 88.69 89 ASN A O 1
ATOM 713 N N . ALA A 1 90 ? -10.807 -6.879 -2.494 1.00 88.25 90 ALA A N 1
ATOM 714 C CA . ALA A 1 90 ? -10.679 -7.267 -1.095 1.00 88.25 90 ALA A CA 1
ATOM 715 C C . ALA A 1 90 ? -9.991 -8.631 -0.911 1.00 88.25 90 ALA A C 1
ATOM 717 O O . ALA A 1 90 ? -9.124 -8.748 -0.052 1.00 88.25 90 ALA A O 1
ATOM 718 N N . ALA A 1 91 ? -10.323 -9.637 -1.725 1.00 88.31 91 ALA A N 1
ATOM 719 C CA . ALA A 1 91 ? -9.775 -10.984 -1.568 1.00 88.31 91 ALA A CA 1
ATOM 720 C C . ALA A 1 91 ? -8.261 -11.016 -1.828 1.00 88.31 91 ALA A C 1
ATOM 722 O O . ALA A 1 91 ? -7.503 -11.523 -0.999 1.00 88.31 91 ALA A O 1
ATOM 723 N N . ASP A 1 92 ? -7.818 -10.407 -2.929 1.00 88.12 92 ASP A N 1
ATOM 724 C CA . ASP A 1 92 ? -6.395 -10.331 -3.277 1.00 88.12 92 ASP A CA 1
ATOM 725 C C . ASP A 1 92 ? -5.615 -9.494 -2.257 1.00 88.12 92 ASP A C 1
ATOM 727 O O . ASP A 1 92 ? -4.490 -9.837 -1.893 1.00 88.12 92 ASP A O 1
ATOM 731 N N . LEU A 1 93 ? -6.235 -8.438 -1.718 1.00 89.62 93 LEU A N 1
ATOM 732 C CA . LEU A 1 93 ? -5.640 -7.622 -0.665 1.00 89.62 93 LEU A CA 1
ATOM 733 C C . LEU A 1 93 ? -5.409 -8.414 0.628 1.00 89.62 93 LEU A C 1
ATOM 735 O O . LEU A 1 93 ? -4.343 -8.308 1.234 1.00 89.62 93 LEU A O 1
ATOM 739 N N . ILE A 1 94 ? -6.393 -9.206 1.058 1.00 91.00 94 ILE A N 1
ATOM 740 C CA . ILE A 1 94 ? -6.266 -10.054 2.248 1.00 91.00 94 ILE A CA 1
ATOM 741 C C . ILE A 1 94 ? -5.196 -11.128 2.029 1.00 91.00 94 ILE A C 1
ATOM 743 O O . ILE A 1 94 ? -4.337 -11.318 2.893 1.00 91.00 94 ILE A O 1
ATOM 747 N N . ALA A 1 95 ? -5.195 -11.783 0.865 1.00 90.31 95 ALA A N 1
ATOM 748 C CA . ALA A 1 95 ? -4.185 -12.778 0.516 1.00 90.31 95 ALA A CA 1
ATOM 749 C C . ALA A 1 95 ? -2.765 -12.187 0.546 1.00 90.31 95 ALA A C 1
ATOM 751 O O . ALA A 1 95 ? -1.857 -12.796 1.115 1.00 90.31 95 ALA A O 1
ATOM 752 N N . PHE A 1 96 ? -2.593 -10.978 0.006 1.00 90.06 96 PHE A N 1
ATOM 753 C CA . PHE A 1 96 ? -1.337 -10.235 0.053 1.00 90.06 96 PHE A CA 1
ATOM 754 C C . PHE A 1 96 ? -0.877 -9.954 1.491 1.00 90.06 96 PHE A C 1
ATOM 756 O O . PHE A 1 96 ? 0.269 -10.241 1.835 1.00 90.06 96 PHE A O 1
ATOM 763 N N . ILE A 1 97 ? -1.766 -9.443 2.353 1.00 90.50 97 ILE A N 1
ATOM 764 C CA . ILE A 1 97 ? -1.432 -9.123 3.751 1.00 90.50 97 ILE A CA 1
ATOM 765 C C . ILE A 1 97 ? -0.979 -10.377 4.506 1.00 90.50 97 ILE A C 1
ATOM 767 O O . ILE A 1 97 ? 0.056 -10.353 5.173 1.00 90.50 97 ILE A O 1
ATOM 771 N N . ILE A 1 98 ? -1.721 -11.481 4.368 1.00 89.25 98 ILE A N 1
ATOM 772 C CA . ILE A 1 98 ? -1.381 -12.760 5.004 1.00 89.25 98 ILE A CA 1
ATOM 773 C C . ILE A 1 98 ? -0.017 -13.247 4.512 1.00 89.25 98 ILE A C 1
ATOM 775 O O . ILE A 1 98 ? 0.830 -13.631 5.317 1.00 89.25 98 ILE A O 1
ATOM 779 N N . HIS A 1 99 ? 0.217 -13.210 3.198 1.00 88.94 99 HIS A N 1
ATOM 780 C CA . HIS A 1 99 ? 1.495 -13.605 2.618 1.00 88.94 99 HIS A CA 1
ATOM 781 C C . HIS A 1 99 ? 2.654 -12.763 3.172 1.00 88.94 99 HIS A C 1
ATOM 783 O O . HIS A 1 99 ? 3.674 -13.319 3.577 1.00 88.94 99 HIS A O 1
ATOM 789 N N . GLN A 1 100 ? 2.490 -11.441 3.268 1.00 86.31 100 GLN A N 1
ATOM 790 C CA . GLN A 1 100 ? 3.549 -10.565 3.760 1.00 86.31 100 GLN A CA 1
ATOM 791 C C . GLN A 1 100 ? 3.854 -10.779 5.251 1.00 86.31 100 GLN A C 1
ATOM 793 O O . GLN A 1 100 ? 5.025 -10.782 5.628 1.00 86.31 100 GLN A O 1
ATOM 798 N N . GLN A 1 101 ? 2.842 -11.025 6.090 1.00 84.88 101 GLN A N 1
ATOM 799 C CA . GLN A 1 101 ? 3.045 -11.355 7.510 1.00 84.88 101 GLN A CA 1
ATOM 800 C C . GLN A 1 101 ? 3.771 -12.693 7.717 1.00 84.88 101 GLN A C 1
ATOM 802 O O . GLN A 1 101 ? 4.505 -12.854 8.688 1.00 84.88 101 GLN A O 1
ATOM 807 N N . LEU A 1 102 ? 3.604 -13.656 6.804 1.00 84.38 102 LEU A N 1
ATOM 808 C CA . LEU A 1 102 ? 4.340 -14.925 6.853 1.00 84.38 102 LEU A CA 1
ATOM 809 C C . LEU A 1 102 ? 5.820 -14.765 6.478 1.00 84.38 102 LEU A C 1
ATOM 811 O O . LEU A 1 102 ? 6.653 -15.538 6.954 1.00 84.38 102 LEU A O 1
ATOM 815 N N . LEU A 1 103 ? 6.145 -13.794 5.619 1.00 79.12 103 LEU A N 1
ATOM 816 C CA . LEU A 1 103 ? 7.513 -13.526 5.170 1.00 79.12 103 LEU A CA 1
ATOM 817 C C . LEU A 1 103 ? 8.303 -12.645 6.147 1.00 79.12 103 LEU A C 1
ATOM 819 O O . LEU A 1 103 ? 9.493 -12.890 6.353 1.00 79.12 103 LEU A O 1
ATOM 823 N N . ASP A 1 104 ? 7.661 -11.640 6.746 1.00 68.62 104 ASP A N 1
ATOM 824 C CA . ASP A 1 104 ? 8.297 -10.686 7.657 1.00 68.62 104 ASP A CA 1
ATOM 825 C C . ASP A 1 104 ? 7.929 -10.967 9.119 1.00 68.62 104 ASP A C 1
ATOM 827 O O . ASP A 1 104 ? 6.922 -10.498 9.639 1.00 68.62 104 ASP A O 1
ATOM 831 N N . SER A 1 105 ? 8.813 -11.651 9.845 1.00 56.88 105 SER A N 1
ATOM 832 C CA . SER A 1 105 ? 8.659 -11.931 11.281 1.00 56.88 105 SER A CA 1
ATOM 833 C C . SER A 1 105 ? 8.980 -10.732 12.198 1.00 56.88 105 SER A C 1
ATOM 835 O O . SER A 1 105 ? 9.362 -10.925 13.353 1.00 56.88 105 SER A O 1
ATOM 837 N N . ASN A 1 106 ? 8.933 -9.490 11.694 1.00 56.91 106 ASN A N 1
ATOM 838 C CA . ASN A 1 106 ? 9.329 -8.295 12.446 1.00 56.91 106 ASN A CA 1
ATOM 839 C C . ASN A 1 106 ? 8.105 -7.488 12.919 1.00 56.91 106 ASN A C 1
ATOM 841 O O . ASN A 1 106 ? 7.608 -6.594 12.237 1.00 56.91 106 ASN A O 1
ATOM 845 N N . GLU A 1 107 ? 7.674 -7.798 14.140 1.00 54.69 107 GLU A N 1
ATOM 846 C CA . GLU A 1 107 ? 6.434 -7.386 14.825 1.00 54.69 107 GLU A CA 1
ATOM 847 C C . GLU A 1 107 ? 6.237 -5.868 15.070 1.00 54.69 107 GLU A C 1
ATOM 849 O O . GLU A 1 107 ? 5.175 -5.443 15.516 1.00 54.69 107 GLU A O 1
ATOM 854 N N . SER A 1 108 ? 7.234 -5.006 14.825 1.00 59.97 108 SER A N 1
ATOM 855 C CA . SER A 1 108 ? 7.226 -3.613 15.327 1.00 59.97 108 SER A CA 1
ATOM 856 C C . SER A 1 108 ? 7.276 -2.537 14.233 1.00 59.97 108 SER A C 1
ATOM 858 O O . SER A 1 108 ? 8.036 -1.567 14.337 1.00 59.97 108 SER A O 1
ATOM 860 N N . SER A 1 109 ? 6.459 -2.662 13.185 1.00 78.00 109 SER A N 1
ATOM 861 C CA . SER A 1 109 ? 6.360 -1.644 12.130 1.00 78.00 109 SER A CA 1
ATOM 862 C C . SER A 1 109 ? 4.967 -1.008 12.035 1.00 78.00 109 SER A C 1
ATOM 864 O O . SER A 1 109 ? 3.950 -1.594 12.400 1.00 78.00 109 SER A O 1
ATOM 866 N N . ALA A 1 110 ? 4.896 0.212 11.492 1.00 85.00 110 ALA A N 1
ATOM 867 C CA . ALA A 1 110 ? 3.617 0.851 11.161 1.00 85.00 110 ALA A CA 1
ATOM 868 C C . ALA A 1 110 ? 2.795 0.035 10.145 1.00 85.00 110 ALA A C 1
ATOM 870 O O . ALA A 1 110 ? 1.580 0.203 10.060 1.00 85.00 110 ALA A O 1
ATOM 871 N N . LEU A 1 111 ? 3.471 -0.817 9.372 1.00 88.06 111 LEU A N 1
ATOM 872 C CA . LEU A 1 111 ? 2.869 -1.684 8.372 1.00 88.06 111 LEU A CA 1
ATOM 873 C C . LEU A 1 111 ? 2.136 -2.852 9.039 1.00 88.06 111 LEU A C 1
ATOM 875 O O . LEU A 1 111 ? 0.999 -3.121 8.681 1.00 88.06 111 LEU A O 1
ATOM 879 N N . GLU A 1 112 ? 2.701 -3.413 10.108 1.00 88.81 112 GLU A N 1
ATOM 880 C CA . GLU A 1 112 ? 2.042 -4.448 10.913 1.00 88.81 112 GLU A CA 1
ATOM 881 C C . GLU A 1 112 ? 0.763 -3.931 11.593 1.00 88.81 112 GLU A C 1
ATOM 883 O O . GLU A 1 112 ? -0.274 -4.596 11.619 1.00 88.81 112 GLU A O 1
ATOM 888 N N . LEU A 1 113 ? 0.780 -2.687 12.085 1.00 90.69 113 LEU A N 1
ATOM 889 C CA . LEU A 1 113 ? -0.436 -2.041 12.594 1.00 90.69 113 LEU A CA 1
ATOM 890 C C . LEU A 1 113 ? -1.497 -1.864 11.501 1.00 90.69 113 LEU A C 1
ATOM 892 O O . LEU A 1 113 ? -2.688 -2.024 11.777 1.00 90.69 113 LEU A O 1
ATOM 896 N N . ALA A 1 114 ? -1.075 -1.534 10.279 1.00 91.56 114 ALA A N 1
ATOM 897 C CA . ALA A 1 114 ? -1.979 -1.412 9.146 1.00 91.56 114 ALA A CA 1
ATOM 898 C C . ALA A 1 114 ? -2.567 -2.779 8.765 1.00 91.56 114 ALA A C 1
ATOM 900 O O . ALA A 1 114 ? -3.783 -2.891 8.661 1.00 91.56 114 ALA A O 1
ATOM 901 N N . TYR A 1 115 ? -1.750 -3.827 8.645 1.00 92.50 115 TYR A N 1
ATOM 902 C CA . TYR A 1 115 ? -2.200 -5.193 8.354 1.00 92.50 115 TYR A CA 1
ATOM 903 C C . TYR A 1 115 ? -3.243 -5.683 9.344 1.0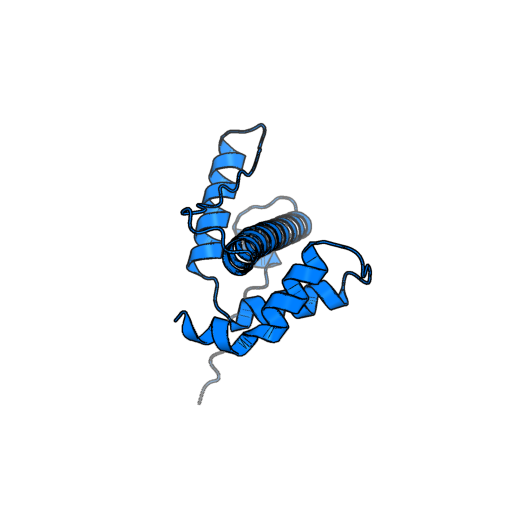0 92.50 115 TYR A C 1
ATOM 905 O O . TYR A 1 115 ? -4.355 -6.039 8.954 1.00 92.50 115 TYR A O 1
ATOM 913 N N . ASN A 1 116 ? -2.936 -5.587 10.635 1.00 92.00 116 ASN A N 1
ATOM 914 C CA . ASN A 1 116 ? -3.869 -5.960 11.688 1.00 92.00 116 ASN A CA 1
ATOM 915 C C . ASN A 1 116 ? -5.156 -5.134 11.649 1.00 92.00 116 ASN A C 1
ATOM 917 O O . ASN A 1 116 ? -6.225 -5.642 11.981 1.00 92.00 116 ASN A O 1
ATOM 921 N N . PHE A 1 117 ? -5.078 -3.858 11.268 1.00 92.75 117 PHE A N 1
ATOM 922 C CA . PHE A 1 117 ? -6.268 -3.040 11.077 1.00 92.75 117 PHE A CA 1
ATOM 923 C C . PHE A 1 117 ? -7.129 -3.560 9.923 1.00 92.75 117 PHE A C 1
ATOM 925 O O . PHE A 1 117 ? -8.334 -3.691 10.104 1.00 92.75 117 PHE A O 1
ATOM 932 N N . TYR A 1 118 ? -6.543 -3.890 8.776 1.00 92.38 118 TYR A N 1
ATOM 933 C CA . TYR A 1 118 ? -7.296 -4.398 7.629 1.00 92.38 118 TYR A CA 1
ATOM 934 C C . TYR A 1 118 ? -7.910 -5.773 7.890 1.00 92.38 118 TYR A C 1
ATOM 936 O O . TYR A 1 118 ? -9.098 -5.943 7.646 1.00 92.38 118 TYR A O 1
ATOM 944 N N . LEU A 1 119 ? -7.156 -6.705 8.479 1.00 92.12 119 LEU A N 1
ATOM 945 C CA . LEU A 1 119 ? -7.662 -8.037 8.833 1.00 92.12 119 LEU A CA 1
ATOM 946 C C . LEU A 1 119 ? -8.807 -7.973 9.855 1.00 92.12 119 LEU A C 1
ATOM 948 O O . LEU A 1 119 ? -9.791 -8.694 9.739 1.00 92.12 119 LEU A O 1
ATOM 952 N N . LYS A 1 120 ? -8.729 -7.072 10.844 1.00 92.81 120 LYS A N 1
ATOM 953 C CA . LYS A 1 120 ? -9.810 -6.886 11.833 1.00 92.81 120 LYS A CA 1
ATOM 954 C C . LYS A 1 120 ? -11.088 -6.290 11.245 1.00 92.81 120 LYS A C 1
ATOM 956 O O . LYS A 1 120 ? -12.139 -6.445 11.855 1.00 92.81 120 LYS A O 1
ATOM 961 N N . ASN A 1 121 ? -10.990 -5.581 10.123 1.00 90.12 121 ASN A N 1
ATOM 962 C CA . ASN A 1 121 ? -12.117 -4.929 9.453 1.00 90.12 121 ASN A CA 1
ATOM 963 C C . ASN A 1 121 ? -12.342 -5.536 8.059 1.00 90.12 121 ASN A C 1
ATOM 965 O O . ASN A 1 121 ? -12.765 -4.838 7.141 1.00 90.12 121 ASN A O 1
ATOM 969 N N . GLU A 1 122 ? -12.041 -6.827 7.887 1.00 86.56 122 GLU A N 1
ATOM 970 C CA . GLU A 1 122 ? -12.163 -7.517 6.600 1.00 86.56 122 GLU A CA 1
ATOM 971 C C . GLU A 1 122 ? -13.580 -7.378 6.012 1.00 86.56 122 GLU A C 1
ATOM 973 O O . GLU A 1 122 ? -13.733 -7.069 4.831 1.00 86.56 122 GLU A O 1
ATOM 978 N N . ASP A 1 123 ? -14.616 -7.480 6.848 1.00 84.25 123 ASP A N 1
ATOM 979 C CA . ASP A 1 123 ? -16.014 -7.304 6.435 1.00 84.25 123 ASP A CA 1
ATOM 980 C C . ASP A 1 123 ? -16.289 -5.939 5.782 1.00 84.25 123 ASP A C 1
ATOM 982 O O . ASP A 1 123 ? -17.146 -5.831 4.905 1.00 84.25 123 ASP A O 1
ATOM 986 N N . ASP A 1 124 ? -15.579 -4.884 6.195 1.00 82.44 124 ASP A N 1
ATOM 987 C CA . ASP A 1 124 ? -15.726 -3.546 5.615 1.00 82.44 124 ASP A CA 1
ATOM 988 C C . ASP A 1 124 ? -15.090 -3.445 4.226 1.00 82.44 124 ASP A C 1
ATOM 990 O O . ASP A 1 124 ? -15.528 -2.635 3.408 1.00 82.44 124 ASP A O 1
ATOM 994 N N . LEU A 1 125 ? -14.094 -4.283 3.924 1.00 78.62 125 LEU A N 1
ATOM 995 C CA . LEU A 1 125 ? -13.430 -4.295 2.620 1.00 78.62 125 LEU A CA 1
ATOM 996 C C . LEU A 1 125 ? -14.349 -4.827 1.522 1.00 78.62 125 LEU A C 1
ATOM 998 O O . LEU A 1 125 ? -14.338 -4.304 0.410 1.00 78.62 125 LEU A O 1
ATOM 1002 N N . TYR A 1 126 ? -15.197 -5.806 1.837 1.00 75.31 126 TYR A N 1
ATOM 1003 C CA . TYR A 1 126 ? -16.170 -6.351 0.887 1.00 75.31 126 TYR A CA 1
ATOM 1004 C C . TYR A 1 126 ? -17.379 -5.434 0.652 1.00 75.31 126 TYR A C 1
ATOM 1006 O O . TYR A 1 126 ? -18.124 -5.644 -0.301 1.00 75.31 126 TYR A O 1
ATOM 1014 N N . ARG A 1 127 ? -17.577 -4.400 1.482 1.00 67.81 127 ARG A N 1
ATOM 1015 C CA . ARG A 1 127 ? -18.658 -3.408 1.321 1.00 67.81 127 ARG A CA 1
ATOM 1016 C C . ARG A 1 127 ? -18.343 -2.322 0.286 1.00 67.81 127 ARG A C 1
ATOM 1018 O O . ARG A 1 127 ? -19.215 -1.508 -0.006 1.00 67.81 127 ARG A O 1
ATOM 1025 N N . LEU A 1 128 ? -17.111 -2.276 -0.225 1.00 55.19 128 LEU A N 1
ATOM 1026 C CA . LEU A 1 128 ? -16.623 -1.253 -1.158 1.00 55.19 128 LEU A CA 1
ATOM 1027 C C . LEU A 1 128 ? -16.826 -1.599 -2.647 1.00 55.19 128 LEU A C 1
ATOM 1029 O O . LEU A 1 128 ? -16.447 -0.784 -3.489 1.00 55.19 128 LEU A O 1
ATOM 1033 N N . ASN A 1 129 ? -17.434 -2.752 -2.958 1.00 41.47 129 ASN A N 1
ATOM 1034 C CA . ASN A 1 129 ? -17.746 -3.206 -4.320 1.00 41.47 129 ASN A CA 1
ATOM 1035 C C . ASN A 1 129 ? -19.233 -3.079 -4.661 1.00 41.47 129 ASN A C 1
ATOM 1037 O O . ASN A 1 129 ? -20.070 -3.490 -3.825 1.00 41.47 129 ASN A O 1
#

Radius of gyration: 17.97 Å; chains: 1; bounding box: 36×52×41 Å

Organism: Enterococcus faecium (NCBI:txid1352)

Foldseek 3Di:
DDDPPPDDPDQLNVQVVVPPPDSVVVVVVLVVLLLVLLLVVLLQVLVVVVCVVVPNPDDDDDDDADDDPDPVVRVVSVVSSVVSVVPDALVVSLVSLVVVCVVDVDCDDSSNVSSVVCVVVSVVRNVVD

pLDDT: mean 78.82, std 13.64, range [36.84, 92.81]